Protein AF-A0A4Q6ALM4-F1 (afdb_monomer)

Radius of gyration: 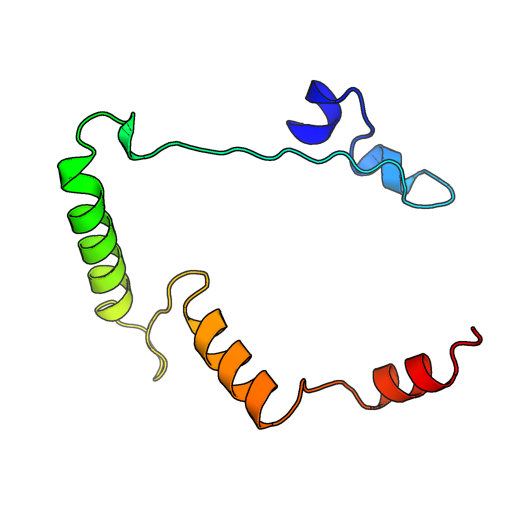21.51 Å; Cα contacts (8 Å, |Δi|>4): 46; chains: 1; bounding box: 45×35×56 Å

pLDDT: mean 92.17, std 4.96, range [71.19, 98.19]

Structure (mmCIF, N/CA/C/O backbone):
data_AF-A0A4Q6ALM4-F1
#
_entry.id   AF-A0A4Q6ALM4-F1
#
loop_
_atom_site.group_PDB
_atom_site.id
_atom_site.type_symbol
_atom_site.label_atom_id
_atom_site.label_alt_id
_atom_site.label_comp_id
_atom_site.label_asym_id
_atom_site.label_entity_id
_atom_site.label_seq_id
_atom_site.pdbx_PDB_ins_code
_atom_site.Cartn_x
_atom_site.Cartn_y
_atom_site.Cartn_z
_atom_site.occupancy
_atom_site.B_iso_or_equiv
_atom_site.auth_seq_id
_atom_site.auth_comp_id
_atom_site.auth_asym_id
_atom_site.auth_atom_id
_atom_site.pdbx_PDB_model_num
ATOM 1 N N . ILE A 1 1 ? -16.516 6.722 -0.315 1.00 87.50 1 ILE A N 1
ATOM 2 C CA . ILE A 1 1 ? -17.475 6.529 -1.430 1.00 87.50 1 ILE A CA 1
ATOM 3 C C . ILE A 1 1 ? -17.301 5.144 -2.027 1.00 87.50 1 ILE A C 1
ATOM 5 O O . ILE A 1 1 ? -18.152 4.323 -1.748 1.00 87.50 1 ILE A O 1
ATOM 9 N N . LEU A 1 2 ? -16.201 4.851 -2.737 1.00 92.50 2 LEU A N 1
ATOM 10 C CA . LEU A 1 2 ? -15.998 3.542 -3.378 1.00 92.50 2 LEU A CA 1
ATOM 11 C C . LEU A 1 2 ? -16.209 2.365 -2.413 1.00 92.50 2 LEU A C 1
ATOM 13 O O . LEU A 1 2 ? -17.001 1.484 -2.705 1.00 92.50 2 LEU A O 1
ATOM 17 N N . SER A 1 3 ? -15.568 2.394 -1.242 1.00 92.75 3 SER A N 1
ATOM 18 C CA . SER A 1 3 ? -15.740 1.349 -0.234 1.00 92.75 3 SER A CA 1
ATOM 19 C C . SER A 1 3 ? -17.143 1.331 0.363 1.00 92.75 3 SER A C 1
ATOM 21 O O . SER A 1 3 ? -17.858 0.372 0.141 1.00 92.75 3 SER A O 1
ATOM 23 N N . ALA A 1 4 ? -17.556 2.394 1.054 1.00 93.19 4 ALA A N 1
ATOM 24 C CA . ALA A 1 4 ? -18.840 2.443 1.761 1.00 93.19 4 ALA A CA 1
ATOM 25 C C . ALA A 1 4 ? -20.076 2.224 0.862 1.00 93.19 4 ALA A C 1
ATOM 27 O O . ALA A 1 4 ? -20.997 1.516 1.245 1.00 93.19 4 ALA A O 1
ATOM 28 N N . VAL A 1 5 ? -20.110 2.805 -0.342 1.00 93.69 5 VAL A N 1
ATOM 29 C CA . VAL A 1 5 ? -21.289 2.716 -1.221 1.00 93.69 5 VAL A CA 1
ATOM 30 C C . VAL A 1 5 ? -21.372 1.349 -1.893 1.00 93.69 5 VAL A C 1
ATOM 32 O O . VAL A 1 5 ? -22.442 0.751 -1.896 1.00 93.69 5 VAL A O 1
ATOM 35 N N . LEU A 1 6 ? -20.264 0.832 -2.440 1.00 92.31 6 LEU A N 1
ATOM 36 C CA . LEU A 1 6 ? -20.289 -0.451 -3.153 1.00 92.31 6 LEU A CA 1
ATOM 37 C C . LEU A 1 6 ? -20.425 -1.649 -2.211 1.00 92.31 6 LEU A C 1
ATOM 39 O O . LEU A 1 6 ? -20.997 -2.660 -2.606 1.00 92.31 6 LEU A O 1
ATOM 43 N N . SER A 1 7 ? -19.916 -1.549 -0.980 1.00 91.94 7 SER A N 1
ATOM 44 C CA . SER A 1 7 ? -20.094 -2.596 0.030 1.00 91.94 7 SER A CA 1
ATOM 45 C C . SER A 1 7 ? -21.415 -2.483 0.798 1.00 91.94 7 SER A C 1
ATOM 47 O O . SER A 1 7 ? -21.735 -3.385 1.568 1.00 91.94 7 SER A O 1
ATOM 49 N N . GLY A 1 8 ? -22.144 -1.366 0.664 1.00 90.88 8 GLY A N 1
ATOM 50 C CA . GLY A 1 8 ? -23.252 -1.015 1.561 1.00 90.88 8 GLY A CA 1
ATOM 51 C C . GLY A 1 8 ? -22.819 -0.764 3.014 1.00 90.88 8 GLY A C 1
ATOM 52 O O . GLY A 1 8 ? -23.652 -0.789 3.919 1.00 90.88 8 GLY A O 1
ATOM 53 N N . GLY A 1 9 ? -21.521 -0.574 3.261 1.00 91.94 9 GLY A N 1
ATOM 54 C CA . GLY A 1 9 ? -20.956 -0.364 4.587 1.00 91.94 9 GLY A CA 1
ATOM 55 C C . GLY A 1 9 ? -20.922 1.100 5.026 1.00 91.94 9 GLY A C 1
ATOM 56 O O . GLY A 1 9 ? -21.388 2.014 4.347 1.00 91.94 9 GLY A O 1
ATOM 57 N N . LEU A 1 10 ? -20.343 1.334 6.204 1.00 93.44 10 LEU A N 1
ATOM 58 C CA . LEU A 1 10 ? -20.318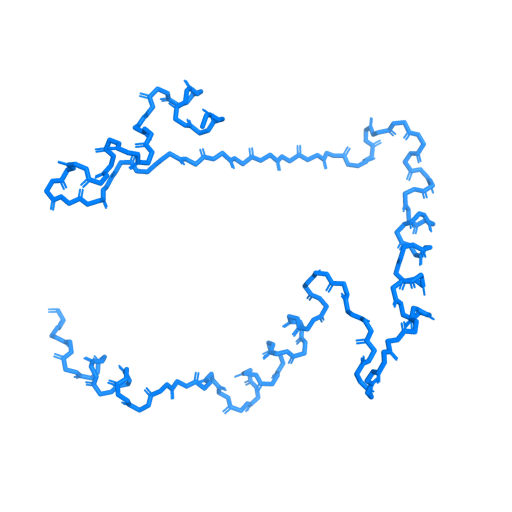 2.659 6.818 1.00 93.44 10 LEU A CA 1
ATOM 59 C C . LEU A 1 10 ? -19.274 3.581 6.175 1.00 93.44 10 LEU A C 1
ATOM 61 O O . LEU A 1 10 ? -18.137 3.190 5.902 1.00 93.44 10 LEU A O 1
ATOM 65 N N . ALA A 1 11 ? -19.644 4.848 5.993 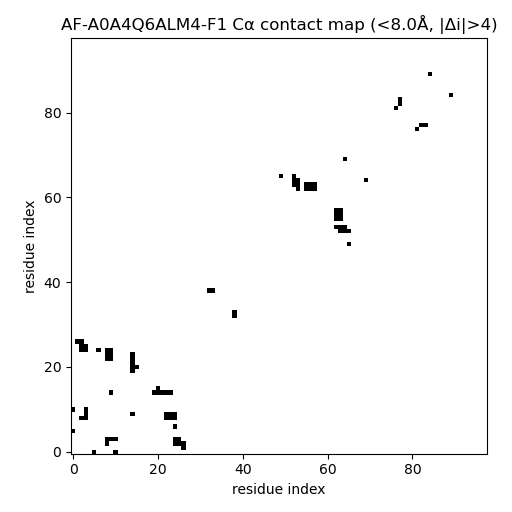1.00 93.50 11 ALA A N 1
ATOM 66 C CA . ALA A 1 11 ? -18.699 5.914 5.689 1.00 93.50 11 ALA A CA 1
ATOM 67 C C . ALA A 1 11 ? -17.916 6.330 6.947 1.00 93.50 11 ALA A C 1
ATOM 69 O O . ALA A 1 11 ? -18.394 6.175 8.070 1.00 93.50 11 ALA A O 1
ATOM 70 N N . THR A 1 12 ? -16.737 6.935 6.769 1.00 92.50 12 THR A N 1
ATOM 71 C CA . THR A 1 12 ? -15.837 7.329 7.873 1.00 92.50 12 THR A CA 1
ATOM 72 C C . THR A 1 12 ? -16.538 8.143 8.966 1.00 92.50 12 THR A C 1
ATOM 74 O O . THR A 1 12 ? -16.338 7.878 10.146 1.00 92.50 12 THR A O 1
ATOM 77 N N . TYR A 1 13 ? -17.425 9.074 8.596 1.00 93.12 13 TYR A N 1
ATOM 78 C CA . TYR A 1 13 ? -18.166 9.899 9.562 1.00 93.12 13 TYR A CA 1
ATOM 79 C C . TYR A 1 13 ? -19.233 9.129 10.365 1.00 93.12 13 TYR A C 1
ATOM 81 O O . TYR A 1 13 ? -19.737 9.642 11.362 1.00 93.12 13 TYR A O 1
ATOM 89 N N . GLN A 1 14 ? -19.649 7.947 9.901 1.00 93.62 14 GLN A N 1
ATOM 90 C CA . GLN A 1 14 ? -20.557 7.052 10.623 1.00 93.62 14 GLN A CA 1
ATOM 91 C C . GLN A 1 14 ? -19.765 6.120 11.540 1.00 93.62 14 GLN A C 1
ATOM 93 O O . GLN A 1 14 ? -20.201 5.873 12.660 1.00 93.62 14 GLN A O 1
ATOM 98 N N . ILE A 1 15 ? -18.594 5.652 11.089 1.00 94.00 15 ILE A N 1
ATOM 99 C CA . ILE A 1 15 ? -17.685 4.809 11.880 1.00 94.00 15 ILE A CA 1
ATOM 100 C C . ILE A 1 15 ? -17.256 5.540 13.157 1.00 94.00 15 ILE A C 1
ATOM 102 O O . ILE A 1 15 ? -17.354 4.970 14.239 1.00 94.00 15 ILE A O 1
ATOM 106 N N . SER A 1 16 ? -16.887 6.822 13.060 1.00 90.12 16 SER A N 1
ATOM 107 C CA . SER A 1 16 ? -16.464 7.628 14.218 1.00 90.12 16 SER A CA 1
ATOM 108 C C . SER A 1 16 ? -17.575 7.908 15.239 1.00 90.12 16 SER A C 1
ATOM 110 O O . SER A 1 16 ? -17.302 8.366 16.345 1.00 90.12 16 SER 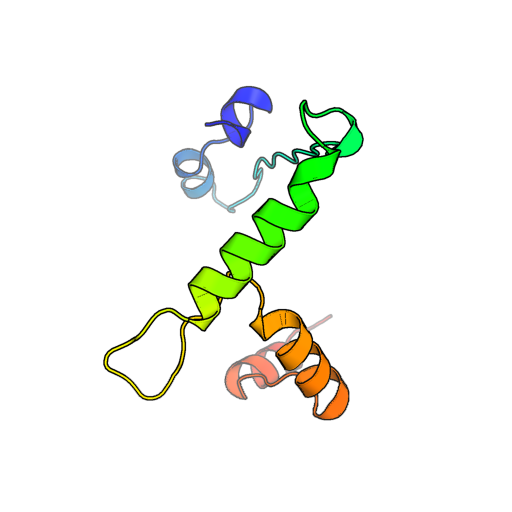A O 1
ATOM 112 N N . LYS A 1 17 ? -18.840 7.651 14.881 1.00 93.19 17 LYS A N 1
ATOM 113 C CA . LYS A 1 17 ? -19.993 7.764 15.789 1.00 93.19 17 LYS A CA 1
ATOM 114 C C . LYS A 1 17 ? -20.297 6.458 16.519 1.00 93.19 17 LYS A C 1
ATOM 116 O O . LYS A 1 17 ? -21.168 6.441 17.386 1.00 93.19 17 LYS A O 1
ATOM 121 N N . GLN A 1 18 ? -19.637 5.360 16.157 1.00 90.19 18 GLN A N 1
ATOM 122 C CA . GLN A 1 18 ? -19.786 4.093 16.859 1.00 90.19 18 GLN A CA 1
ATOM 123 C C . GLN A 1 18 ? -18.988 4.120 18.166 1.00 90.19 18 GLN A C 1
ATOM 125 O O . GLN A 1 18 ? -17.946 4.758 18.259 1.00 90.19 18 GLN A O 1
ATOM 130 N N . GLN A 1 19 ? -19.442 3.363 19.167 1.00 89.94 19 GLN A N 1
ATOM 131 C CA . GLN A 1 19 ? -18.704 3.199 20.427 1.00 89.94 19 GLN A CA 1
ATOM 132 C C . GLN A 1 19 ? -17.302 2.605 20.203 1.00 89.94 19 GLN A C 1
ATOM 134 O O . GLN A 1 19 ? -16.367 2.896 20.945 1.00 89.94 19 GLN A O 1
ATOM 139 N N . LYS A 1 20 ? -17.168 1.762 19.172 1.00 88.62 20 LYS A N 1
ATOM 140 C CA . LYS A 1 20 ? -15.908 1.191 18.708 1.00 88.62 20 LYS A CA 1
ATOM 141 C C . LYS A 1 20 ? -15.815 1.369 17.201 1.00 88.62 20 LYS A C 1
ATOM 143 O O . LYS A 1 20 ? -16.694 0.893 16.479 1.00 88.62 20 LYS A O 1
ATOM 148 N N . GLU A 1 21 ? -14.736 1.995 16.742 1.00 86.94 21 GLU A N 1
ATOM 149 C CA . GLU A 1 21 ? -14.447 2.156 15.316 1.00 86.94 21 GLU A CA 1
ATOM 150 C C . GLU A 1 21 ? -14.227 0.779 14.672 1.00 86.94 21 GLU A C 1
ATOM 152 O O . GLU A 1 21 ? -13.170 0.159 14.778 1.00 86.94 21 GLU A O 1
ATOM 157 N N . SER A 1 22 ? -15.284 0.250 14.065 1.00 87.81 22 SER A N 1
ATOM 158 C CA . SER A 1 22 ? -15.359 -1.086 13.473 1.00 87.81 22 SER A CA 1
ATOM 159 C C . SER A 1 22 ? -16.193 -1.020 12.186 1.00 87.81 22 SER A C 1
ATOM 161 O O . SER A 1 22 ? -16.595 0.062 11.770 1.00 87.81 22 SER A O 1
ATOM 163 N N . ASN A 1 23 ? -16.430 -2.148 11.506 1.00 87.25 23 ASN A N 1
ATOM 164 C CA . ASN A 1 23 ? -17.204 -2.191 10.247 1.00 87.25 23 ASN A CA 1
ATOM 165 C C . ASN A 1 23 ? -16.598 -1.355 9.102 1.00 87.25 23 ASN A C 1
ATOM 167 O O . ASN A 1 23 ? -17.308 -0.753 8.292 1.00 87.25 23 ASN A O 1
ATOM 171 N N . VAL A 1 24 ? -15.265 -1.325 9.027 1.00 91.94 24 VAL A N 1
ATOM 172 C CA . VAL A 1 24 ? -14.546 -0.676 7.927 1.00 91.94 24 VAL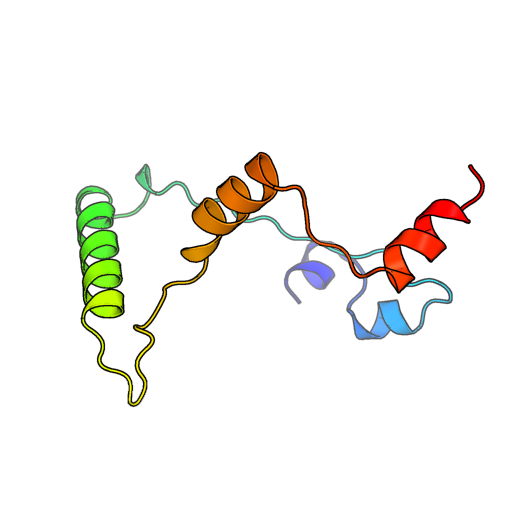 A CA 1
ATOM 173 C C . VAL A 1 24 ? -14.802 -1.406 6.610 1.00 91.94 24 VAL A C 1
ATOM 175 O O . VAL A 1 24 ? -14.763 -2.631 6.537 1.00 91.94 24 VAL A O 1
ATOM 178 N N . SER A 1 25 ? -15.040 -0.639 5.550 1.00 91.44 25 SER A N 1
ATOM 179 C CA . SER A 1 25 ? -15.194 -1.170 4.194 1.00 91.44 25 SER A CA 1
ATOM 180 C C . SER A 1 25 ? -13.902 -1.006 3.399 1.00 91.44 25 SER A C 1
ATOM 182 O O . SER A 1 25 ? -13.271 0.052 3.459 1.00 91.44 25 SER A O 1
ATOM 184 N N . GLN A 1 26 ? -13.531 -2.022 2.619 1.00 91.50 26 GLN A N 1
ATOM 185 C CA . GLN A 1 26 ? -12.303 -2.050 1.817 1.00 91.50 26 GLN A CA 1
ATOM 186 C C . GLN A 1 26 ? -12.613 -2.408 0.362 1.00 91.50 26 GLN A C 1
ATOM 188 O O . GLN A 1 26 ? -13.589 -3.101 0.084 1.00 91.50 26 GLN A O 1
ATOM 193 N N . VAL A 1 27 ? -11.787 -1.919 -0.564 1.00 94.56 27 VAL A N 1
ATOM 194 C CA . VAL A 1 27 ? -11.888 -2.218 -1.999 1.00 94.56 27 VAL A CA 1
ATOM 195 C C . VAL A 1 27 ? -10.502 -2.559 -2.516 1.00 94.56 27 VAL A C 1
ATOM 197 O O . VAL A 1 27 ? -9.551 -1.821 -2.268 1.00 94.56 27 VAL A O 1
ATOM 200 N N . PHE A 1 28 ? -10.415 -3.658 -3.259 1.00 95.25 28 PHE A N 1
ATOM 201 C CA . PHE A 1 28 ? -9.204 -4.103 -3.935 1.00 95.25 28 PHE A CA 1
ATOM 202 C C . PHE A 1 28 ? -9.441 -4.059 -5.441 1.00 95.25 28 PHE A C 1
ATOM 204 O O . PHE A 1 28 ? -10.467 -4.534 -5.924 1.00 95.25 28 PHE A O 1
ATOM 211 N N . VAL A 1 29 ? -8.494 -3.483 -6.180 1.00 95.25 29 VAL A N 1
ATOM 212 C CA . VAL A 1 29 ? -8.548 -3.382 -7.642 1.00 95.25 29 VAL A CA 1
ATOM 213 C C . VAL A 1 29 ? -7.289 -4.021 -8.205 1.00 95.25 29 VAL A C 1
ATOM 215 O O . VAL A 1 29 ? -6.184 -3.691 -7.781 1.00 95.25 29 VAL A O 1
ATOM 218 N N . CYS A 1 30 ? -7.462 -4.928 -9.162 1.00 96.75 30 CYS A N 1
ATOM 219 C CA . CYS A 1 30 ? -6.368 -5.549 -9.895 1.00 96.75 30 CYS A CA 1
ATOM 220 C C . CYS A 1 30 ? -6.511 -5.208 -11.378 1.00 96.75 30 CYS A C 1
ATOM 222 O O . CYS A 1 30 ? -7.604 -5.309 -11.936 1.00 96.75 30 CYS A O 1
ATOM 224 N N . ILE A 1 31 ? -5.411 -4.785 -11.998 1.00 94.75 31 ILE A N 1
ATOM 225 C CA . ILE A 1 31 ? -5.352 -4.447 -13.418 1.00 94.75 31 ILE A CA 1
ATOM 226 C C . ILE A 1 31 ? -4.342 -5.386 -14.064 1.00 94.75 31 ILE A C 1
ATOM 228 O O . ILE A 1 31 ? -3.157 -5.357 -13.737 1.00 94.75 31 ILE A O 1
ATOM 232 N N . ASP A 1 32 ? -4.821 -6.210 -14.991 1.00 94.62 32 ASP A N 1
ATOM 233 C CA . ASP A 1 32 ? -3.966 -7.063 -15.807 1.00 94.62 32 ASP A CA 1
ATOM 234 C C . ASP A 1 32 ? -3.348 -6.233 -16.938 1.00 94.62 32 ASP A C 1
ATOM 236 O O . ASP A 1 32 ? -4.007 -5.902 -17.928 1.00 94.62 32 ASP A O 1
ATOM 240 N N . LEU A 1 33 ? -2.071 -5.882 -16.776 1.00 92.06 33 LEU A N 1
ATOM 241 C CA . LEU A 1 33 ? -1.345 -5.032 -17.719 1.00 92.06 33 LEU A CA 1
ATOM 242 C C . LEU A 1 33 ? -1.233 -5.657 -19.116 1.00 92.06 33 LEU A C 1
ATOM 244 O O . LEU A 1 33 ? -1.150 -4.917 -20.095 1.00 92.06 33 LEU A O 1
ATOM 248 N N . ALA A 1 34 ? -1.277 -6.989 -19.237 1.00 91.88 34 ALA A N 1
ATOM 249 C CA . ALA A 1 34 ? -1.213 -7.668 -20.531 1.00 91.88 34 ALA A CA 1
ATOM 250 C C . ALA A 1 34 ? -2.491 -7.478 -21.366 1.00 91.88 34 ALA A C 1
ATOM 252 O O . ALA A 1 34 ? -2.462 -7.637 -22.585 1.00 91.88 34 ALA A O 1
ATOM 253 N N . LYS A 1 35 ? -3.605 -7.101 -20.726 1.00 94.56 35 LYS A N 1
ATOM 254 C CA . LYS A 1 35 ? -4.888 -6.827 -21.390 1.00 94.56 35 LYS A CA 1
ATOM 255 C C . LYS A 1 35 ? -5.062 -5.366 -21.799 1.00 94.56 35 LYS A C 1
ATOM 257 O O . LYS A 1 35 ? -6.078 -5.028 -22.405 1.00 94.56 35 LYS A O 1
ATOM 262 N N . LEU A 1 36 ? -4.105 -4.496 -21.477 1.00 92.31 36 LEU A N 1
ATOM 263 C CA . LEU A 1 36 ? -4.168 -3.092 -21.863 1.00 92.31 36 LEU A CA 1
ATOM 264 C C . LEU A 1 36 ? -3.722 -2.892 -23.323 1.00 92.31 36 LEU A C 1
ATOM 266 O O . LEU A 1 36 ? -2.798 -3.567 -23.796 1.00 92.31 36 LEU A O 1
ATOM 270 N N . PRO A 1 37 ? -4.324 -1.929 -24.045 1.00 90.88 37 PRO A N 1
ATOM 271 C CA . PRO A 1 37 ? -3.782 -1.462 -25.315 1.00 90.88 37 PRO A CA 1
ATOM 272 C C . PRO A 1 37 ? -2.325 -1.014 -25.144 1.00 90.88 37 PRO A C 1
ATOM 274 O O . PRO A 1 37 ? -1.969 -0.426 -24.125 1.00 90.88 37 PRO A O 1
ATOM 277 N N . HIS A 1 38 ? -1.480 -1.281 -26.140 1.00 86.00 38 HIS A N 1
ATOM 278 C CA . HIS A 1 38 ? -0.057 -0.906 -26.120 1.00 86.00 38 HIS A CA 1
ATOM 279 C C . HIS A 1 38 ? 0.750 -1.469 -24.930 1.00 86.00 38 HIS A C 1
ATOM 281 O O . HIS A 1 38 ? 1.735 -0.860 -24.507 1.00 86.00 38 HIS A O 1
ATOM 287 N N . HIS A 1 39 ? 0.389 -2.649 -24.406 1.00 87.19 39 HIS A N 1
ATOM 288 C CA . HIS A 1 39 ? 1.100 -3.290 -23.289 1.00 87.19 39 HIS A CA 1
ATOM 289 C C . HIS A 1 39 ? 2.620 -3.421 -23.512 1.00 87.19 39 HIS A C 1
ATOM 291 O O . HIS A 1 39 ? 3.398 -3.307 -22.565 1.00 87.19 39 HIS A O 1
ATOM 297 N N . SER A 1 40 ? 3.061 -3.581 -24.766 1.00 88.94 40 SER A N 1
ATOM 298 C CA . SER A 1 40 ? 4.477 -3.638 -25.155 1.00 88.94 40 SER A CA 1
ATOM 299 C C . SER A 1 40 ? 5.272 -2.381 -24.779 1.00 88.94 40 SER A C 1
ATOM 301 O O . SER A 1 40 ? 6.479 -2.457 -24.564 1.00 88.94 40 SER A O 1
ATOM 303 N N . SER A 1 41 ? 4.614 -1.223 -24.677 1.00 92.69 41 SER A N 1
ATOM 304 C CA . SER A 1 41 ? 5.246 0.064 -24.360 1.00 92.69 41 SER A CA 1
ATOM 305 C C . SER A 1 41 ? 5.269 0.378 -22.862 1.00 92.69 41 SER A C 1
ATOM 307 O O . SER A 1 41 ? 6.002 1.275 -22.444 1.00 92.69 41 SER A O 1
ATOM 309 N N . ILE A 1 42 ? 4.524 -0.362 -22.030 1.00 93.44 42 ILE A N 1
ATOM 310 C CA . ILE A 1 42 ? 4.383 -0.088 -20.589 1.00 93.44 42 ILE A CA 1
ATOM 311 C C . ILE A 1 42 ? 5.746 -0.057 -19.891 1.00 93.44 42 ILE A C 1
ATOM 313 O O . ILE A 1 42 ? 6.037 0.870 -19.137 1.00 93.44 42 ILE A O 1
ATOM 317 N N . THR A 1 43 ? 6.624 -1.024 -20.171 1.00 93.00 43 THR A N 1
ATOM 318 C CA . THR A 1 43 ? 7.960 -1.071 -19.559 1.00 93.00 43 THR A CA 1
ATOM 319 C C . THR A 1 43 ? 8.804 0.154 -19.908 1.00 93.00 43 THR A C 1
ATOM 321 O O . THR A 1 43 ? 9.515 0.672 -19.048 1.00 93.00 43 THR A O 1
ATOM 324 N N . GLN A 1 44 ? 8.734 0.634 -21.152 1.00 95.56 44 GLN A N 1
ATOM 325 C CA . GLN A 1 44 ? 9.466 1.828 -21.572 1.00 95.56 44 GLN A CA 1
ATOM 326 C C . GLN A 1 44 ? 8.926 3.079 -20.875 1.00 95.56 44 GLN A C 1
ATOM 328 O O . GLN A 1 44 ? 9.718 3.891 -20.404 1.00 95.56 44 GLN A O 1
ATOM 333 N N . ILE A 1 45 ? 7.601 3.200 -20.757 1.00 95.19 45 ILE A N 1
ATOM 334 C CA . ILE A 1 45 ? 6.952 4.305 -20.043 1.00 95.19 45 ILE A CA 1
ATOM 335 C C . ILE A 1 45 ? 7.406 4.327 -18.582 1.00 95.19 45 ILE A C 1
ATOM 337 O O . ILE A 1 45 ? 7.857 5.364 -18.104 1.00 95.19 45 ILE A O 1
ATOM 341 N N . ILE A 1 46 ? 7.374 3.179 -17.896 1.00 94.44 46 ILE A N 1
ATOM 342 C CA . ILE A 1 46 ? 7.838 3.066 -16.505 1.00 94.44 46 ILE A CA 1
ATOM 343 C C . ILE A 1 46 ? 9.297 3.519 -16.387 1.00 94.44 46 ILE A C 1
ATOM 345 O O . ILE A 1 46 ? 9.611 4.342 -15.533 1.00 94.44 46 ILE A O 1
ATOM 349 N N . ARG A 1 47 ? 10.193 3.038 -17.259 1.00 95.62 47 ARG A N 1
ATOM 350 C CA . ARG A 1 47 ? 11.608 3.453 -17.246 1.00 95.62 47 ARG A CA 1
ATOM 351 C C . ARG A 1 47 ? 11.780 4.954 -17.470 1.00 95.62 47 ARG A C 1
ATOM 353 O O . ARG A 1 47 ? 12.613 5.555 -16.802 1.00 95.62 47 ARG A O 1
ATOM 360 N N . GLY A 1 48 ? 11.001 5.540 -18.379 1.00 96.94 48 GLY A N 1
ATOM 361 C CA . GLY A 1 48 ? 11.007 6.980 -18.636 1.00 96.94 48 GLY A CA 1
ATOM 362 C C . GLY A 1 48 ? 10.610 7.783 -17.400 1.00 96.94 48 GLY A C 1
ATOM 363 O O . GLY A 1 48 ? 11.331 8.697 -17.019 1.00 96.94 48 GLY A O 1
ATOM 364 N N . VAL A 1 49 ? 9.533 7.377 -16.721 1.00 95.25 49 VAL A N 1
ATOM 365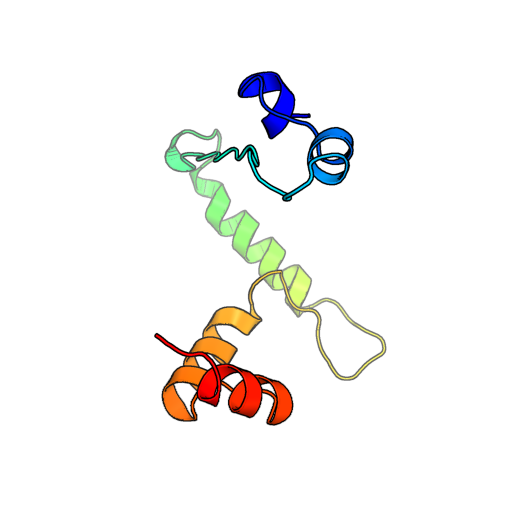 C CA . VAL A 1 49 ? 9.094 7.999 -15.462 1.00 95.25 49 VAL A CA 1
ATOM 366 C C . VAL A 1 49 ? 10.179 7.888 -14.391 1.00 95.25 49 VAL A C 1
ATOM 368 O O . VAL A 1 49 ? 10.526 8.885 -13.771 1.00 95.25 49 VAL A O 1
ATOM 371 N N . LEU A 1 50 ? 10.768 6.706 -14.188 1.00 94.75 50 LEU A N 1
ATOM 372 C CA . LEU A 1 50 ? 11.835 6.527 -13.194 1.00 94.75 50 LEU A CA 1
ATOM 373 C C . LEU A 1 50 ? 13.058 7.410 -13.491 1.00 94.75 50 LEU A C 1
ATOM 375 O O . LEU A 1 50 ? 13.617 8.020 -12.582 1.00 94.75 50 LEU A O 1
ATOM 379 N N . ALA A 1 51 ? 13.460 7.502 -14.760 1.00 94.94 51 ALA A N 1
ATOM 380 C CA . ALA A 1 51 ? 14.563 8.361 -15.174 1.00 94.94 51 ALA A CA 1
ATOM 381 C C . ALA A 1 51 ? 14.265 9.847 -14.915 1.00 94.94 51 ALA A C 1
ATOM 383 O O . ALA A 1 51 ? 15.140 10.555 -14.425 1.00 94.94 51 ALA A O 1
ATOM 384 N N . ASP A 1 52 ? 13.039 10.293 -15.192 1.00 94.56 52 ASP A N 1
ATOM 385 C CA . ASP A 1 52 ? 12.584 11.664 -14.943 1.00 94.56 52 ASP A CA 1
ATOM 386 C C . ASP A 1 52 ? 12.629 12.025 -13.447 1.00 94.56 52 ASP A C 1
ATOM 388 O O . ASP A 1 52 ? 13.192 13.055 -13.066 1.00 94.56 52 ASP A O 1
ATOM 392 N N . TYR A 1 53 ? 12.171 11.116 -12.576 1.00 93.00 53 TYR A N 1
ATOM 393 C CA . TYR A 1 53 ? 12.315 11.258 -11.122 1.00 93.00 53 TYR A CA 1
ATOM 394 C C . TYR A 1 53 ? 13.785 11.428 -10.714 1.00 93.00 53 TYR A C 1
ATOM 396 O O . TYR A 1 53 ? 14.124 12.362 -9.994 1.00 93.00 53 TYR A O 1
ATOM 404 N N . HIS A 1 54 ? 14.683 10.562 -11.186 1.00 91.81 54 HIS A N 1
ATOM 405 C CA . HIS A 1 54 ? 16.089 10.604 -10.770 1.00 91.81 54 HIS A CA 1
ATOM 406 C C . HIS A 1 54 ? 16.889 11.775 -11.355 1.00 91.81 54 HIS A C 1
ATOM 408 O O . HIS A 1 54 ? 17.889 12.177 -10.762 1.00 91.81 54 HIS A O 1
ATOM 414 N N . GLN A 1 55 ? 16.475 12.323 -12.499 1.00 92.56 55 GLN A N 1
ATOM 415 C CA . GLN A 1 55 ? 17.118 13.486 -13.124 1.00 92.56 55 GLN A CA 1
ATOM 416 C C . GLN A 1 55 ? 16.573 14.822 -12.604 1.00 92.56 55 GLN A C 1
ATOM 418 O O . GLN A 1 55 ? 17.184 15.870 -12.836 1.00 92.56 55 GLN A O 1
ATOM 423 N N . SER A 1 56 ? 15.441 14.796 -11.898 1.00 91.12 56 SER A N 1
ATOM 424 C CA . SER A 1 56 ? 14.825 15.984 -11.319 1.00 91.12 56 SER A CA 1
ATOM 425 C C . SER A 1 56 ? 15.755 16.653 -10.306 1.00 91.12 56 SER A C 1
ATOM 427 O O . SER A 1 56 ? 16.250 16.026 -9.367 1.00 91.12 56 SER A O 1
ATOM 429 N N . LYS A 1 57 ? 15.977 17.959 -10.486 1.00 87.06 57 LYS A N 1
ATOM 430 C CA . LYS A 1 57 ? 16.795 18.775 -9.583 1.00 87.06 57 LYS A CA 1
ATOM 431 C C . LYS A 1 57 ? 15.947 19.294 -8.426 1.00 87.06 57 LYS A C 1
ATOM 433 O O . LYS A 1 57 ? 14.858 19.818 -8.642 1.00 87.06 57 LYS A O 1
ATOM 438 N N . THR A 1 58 ? 16.473 19.186 -7.214 1.00 86.31 58 THR A N 1
ATOM 439 C CA . THR A 1 58 ? 15.903 19.771 -5.996 1.00 86.31 58 THR A CA 1
ATOM 440 C C . THR A 1 58 ? 16.852 20.837 -5.455 1.00 86.31 58 THR A C 1
ATOM 442 O O . THR A 1 58 ? 18.042 20.832 -5.760 1.00 86.31 58 THR A O 1
ATOM 445 N N . GLU A 1 59 ? 16.341 21.761 -4.642 1.00 82.06 59 GLU A N 1
ATOM 446 C CA . GLU A 1 59 ? 17.166 22.787 -3.980 1.00 82.06 59 GLU A CA 1
ATOM 447 C C . GLU A 1 59 ? 18.046 22.220 -2.844 1.00 82.06 59 GLU A C 1
ATOM 449 O O . GLU A 1 59 ? 18.821 22.953 -2.239 1.00 82.06 59 GLU A O 1
ATOM 454 N N . GLY A 1 60 ? 17.944 20.919 -2.541 1.00 78.19 60 GLY A N 1
ATOM 455 C CA . GLY A 1 60 ? 18.688 20.257 -1.469 1.00 78.19 60 GLY A CA 1
ATOM 456 C C . GLY A 1 60 ? 19.579 19.116 -1.959 1.00 78.19 60 GLY A C 1
ATOM 457 O O . GLY A 1 60 ? 19.493 18.669 -3.096 1.00 78.19 60 GLY A O 1
ATOM 458 N N . GLU A 1 61 ? 20.407 18.582 -1.060 1.00 73.19 61 GLU A N 1
ATOM 459 C CA . GLU A 1 61 ? 21.362 17.502 -1.375 1.00 73.19 61 GLU A CA 1
ATOM 460 C C . GLU A 1 61 ? 20.695 16.146 -1.665 1.00 73.19 61 GLU A C 1
ATOM 462 O O . GLU A 1 61 ? 21.316 15.233 -2.210 1.00 73.19 61 GLU A O 1
ATOM 467 N N . LYS A 1 62 ? 19.424 15.982 -1.281 1.00 78.19 62 LYS A N 1
ATOM 468 C CA . LYS A 1 62 ? 18.677 14.738 -1.484 1.00 78.19 62 LYS A CA 1
ATOM 469 C C . LYS A 1 62 ? 17.915 14.795 -2.808 1.00 78.19 62 LYS A C 1
ATOM 471 O O . LYS A 1 62 ? 17.036 15.640 -2.983 1.00 78.19 62 LYS A O 1
ATOM 476 N N . GLY A 1 63 ? 18.226 13.855 -3.701 1.00 83.06 63 GLY A N 1
ATOM 477 C CA . GLY A 1 63 ? 17.500 13.660 -4.958 1.00 83.06 63 GLY A CA 1
ATOM 478 C C . GLY A 1 63 ? 16.038 13.249 -4.750 1.00 83.06 63 GLY A C 1
ATOM 479 O O . GLY A 1 63 ? 15.650 12.782 -3.672 1.00 83.06 63 GLY A O 1
ATOM 480 N N . VAL A 1 64 ? 15.221 13.421 -5.793 1.00 90.75 64 VAL A N 1
ATOM 481 C CA . VAL A 1 64 ? 13.806 13.022 -5.779 1.00 90.75 64 VAL A CA 1
ATOM 482 C C . VAL A 1 64 ? 13.697 11.497 -5.786 1.00 90.75 64 VAL A C 1
ATOM 484 O O . VAL A 1 64 ? 14.454 10.806 -6.467 1.00 90.75 64 VAL A O 1
ATOM 487 N N . ARG A 1 65 ? 12.734 10.977 -5.019 1.00 90.50 65 ARG A N 1
ATOM 488 C CA . ARG A 1 65 ? 12.404 9.552 -4.967 1.00 90.50 65 ARG A CA 1
ATOM 489 C C . ARG A 1 65 ? 10.991 9.300 -5.460 1.00 90.50 65 ARG A C 1
ATOM 491 O O . ARG A 1 65 ? 10.099 10.109 -5.194 1.00 90.50 65 ARG A O 1
ATOM 498 N N . TYR A 1 66 ? 10.767 8.160 -6.101 1.00 92.62 66 TYR A N 1
ATOM 499 C CA . TYR A 1 66 ? 9.416 7.721 -6.448 1.00 92.62 66 TYR A CA 1
ATOM 500 C C . TYR A 1 66 ? 8.744 6.988 -5.267 1.00 92.62 66 TYR A C 1
ATOM 502 O O . TYR A 1 66 ? 9.422 6.478 -4.362 1.00 92.62 66 TYR A O 1
ATOM 510 N N . PRO A 1 67 ? 7.399 6.916 -5.231 1.00 92.25 67 PRO A N 1
ATOM 511 C CA . PRO A 1 67 ? 6.682 6.214 -4.170 1.00 92.25 67 PRO A CA 1
ATOM 512 C C . PRO A 1 67 ? 7.136 4.755 -4.034 1.00 92.25 67 PRO A C 1
ATOM 514 O O . PRO A 1 67 ? 7.073 3.976 -4.979 1.00 92.25 67 PRO A O 1
ATOM 517 N N . GLY A 1 68 ? 7.579 4.374 -2.835 1.00 92.31 68 GLY A N 1
ATOM 518 C CA . GLY A 1 68 ? 8.004 3.003 -2.535 1.00 92.31 68 GLY A CA 1
ATOM 519 C C . GLY A 1 68 ? 9.487 2.698 -2.783 1.00 92.31 68 GLY A C 1
ATOM 520 O O . GLY A 1 68 ? 9.957 1.662 -2.324 1.00 92.31 68 GLY A O 1
ATOM 521 N N . GLU A 1 69 ? 10.259 3.598 -3.397 1.00 93.56 69 GLU A N 1
ATOM 522 C CA . GLU A 1 69 ? 11.678 3.370 -3.721 1.00 93.56 69 GLU A CA 1
ATOM 523 C C . GLU A 1 69 ? 12.526 2.955 -2.504 1.00 93.56 69 GLU A C 1
ATOM 525 O O . GLU A 1 69 ? 13.311 2.011 -2.552 1.00 93.56 69 GLU A O 1
ATOM 530 N N . GLY A 1 70 ? 12.312 3.609 -1.359 1.00 93.19 70 GLY A N 1
ATOM 531 C CA . GLY A 1 70 ? 13.041 3.306 -0.123 1.00 93.19 70 GLY A CA 1
ATOM 532 C C . GLY A 1 70 ? 12.574 2.045 0.615 1.00 93.19 70 GLY A C 1
ATOM 533 O O . GLY A 1 70 ? 13.109 1.743 1.681 1.00 93.19 70 GLY A O 1
ATOM 534 N N . VAL A 1 71 ? 11.552 1.332 0.127 1.00 95.06 71 VAL A N 1
ATOM 535 C CA . VAL A 1 71 ? 10.966 0.182 0.838 1.00 95.06 71 VAL A CA 1
ATOM 536 C C . VAL A 1 71 ? 11.932 -0.996 0.872 1.00 95.06 71 VAL A C 1
ATOM 538 O O . VAL A 1 71 ? 12.125 -1.576 1.938 1.00 95.06 71 VAL A O 1
ATOM 541 N N . LEU A 1 72 ? 12.570 -1.331 -0.254 1.00 92.19 72 LEU A N 1
ATOM 542 C CA . LEU A 1 72 ? 13.510 -2.457 -0.317 1.00 92.19 72 LEU A CA 1
ATOM 543 C C . LEU A 1 72 ? 14.751 -2.205 0.540 1.00 92.19 72 LEU A C 1
ATOM 545 O O . LEU A 1 72 ? 15.162 -3.093 1.284 1.00 92.19 72 LEU A O 1
ATOM 549 N N . GLN A 1 73 ? 15.290 -0.984 0.492 1.00 93.69 73 GLN A N 1
ATOM 550 C CA . GLN A 1 73 ? 16.416 -0.580 1.330 1.00 93.69 73 GLN A CA 1
ATOM 551 C C . GLN A 1 73 ? 16.071 -0.702 2.819 1.00 93.69 73 GLN A C 1
ATOM 553 O O . GLN A 1 73 ? 16.761 -1.406 3.549 1.00 93.69 73 GLN A O 1
ATOM 558 N N . ARG A 1 74 ? 14.960 -0.096 3.260 1.00 95.38 74 ARG A N 1
ATOM 559 C CA . ARG A 1 74 ? 14.544 -0.153 4.668 1.00 95.38 74 ARG A CA 1
ATOM 560 C C . ARG A 1 74 ? 14.241 -1.576 5.122 1.00 95.38 74 ARG A C 1
ATOM 562 O O . ARG A 1 74 ? 14.530 -1.934 6.255 1.00 95.38 74 ARG A O 1
ATOM 569 N N . ARG A 1 75 ? 13.658 -2.404 4.248 1.00 96.12 75 ARG A N 1
ATOM 570 C CA . ARG A 1 75 ? 13.419 -3.819 4.547 1.00 96.12 75 ARG A CA 1
ATOM 571 C C . ARG A 1 75 ? 14.734 -4.559 4.766 1.00 96.12 75 ARG A C 1
ATOM 573 O O . ARG A 1 75 ? 14.826 -5.286 5.744 1.00 96.12 75 ARG A O 1
ATOM 580 N N . LYS A 1 76 ? 15.730 -4.354 3.899 1.00 96.69 76 LYS A N 1
ATOM 581 C CA . LYS A 1 76 ? 17.069 -4.932 4.055 1.00 96.69 76 LYS A CA 1
ATOM 582 C C . LYS A 1 76 ? 17.700 -4.504 5.383 1.00 96.69 76 LYS A C 1
ATOM 584 O O . LYS A 1 76 ? 18.053 -5.361 6.181 1.00 96.69 76 LYS A O 1
ATOM 589 N N . GLU A 1 77 ? 17.745 -3.200 5.645 1.00 97.38 77 GLU A N 1
ATOM 590 C CA . GLU A 1 77 ? 18.303 -2.635 6.881 1.00 97.38 77 GLU A CA 1
ATOM 591 C C . GLU A 1 77 ? 17.610 -3.196 8.129 1.00 97.38 77 GLU A C 1
ATOM 593 O O . GLU A 1 77 ? 18.283 -3.604 9.070 1.00 97.38 77 GLU A O 1
ATOM 598 N N . ASN A 1 78 ? 16.276 -3.276 8.124 1.00 97.69 78 ASN A N 1
ATOM 599 C CA . ASN A 1 78 ? 15.503 -3.818 9.240 1.00 97.69 78 ASN A CA 1
ATOM 600 C C . ASN A 1 78 ? 15.674 -5.337 9.405 1.00 97.69 78 ASN A C 1
ATOM 602 O O . ASN A 1 78 ? 15.570 -5.846 10.517 1.00 97.69 78 ASN A O 1
ATOM 606 N N . SER A 1 79 ? 15.885 -6.077 8.314 1.00 97.31 79 SER A N 1
ATOM 607 C CA . SER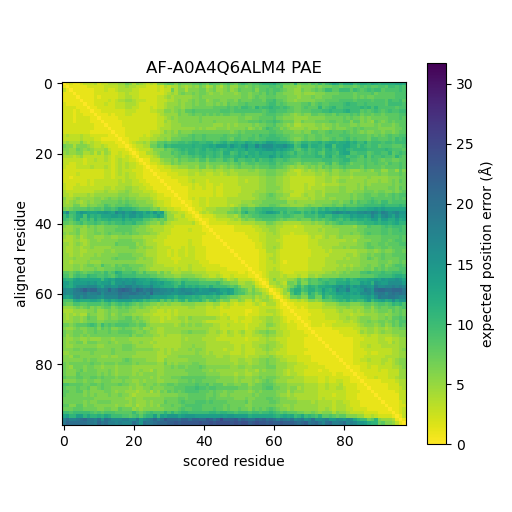 A 1 79 ? 16.167 -7.515 8.372 1.00 97.31 79 SER A CA 1
ATOM 608 C C . SER A 1 79 ? 17.564 -7.806 8.922 1.00 97.31 79 SER A C 1
ATOM 610 O O . SER A 1 79 ? 17.733 -8.811 9.602 1.00 97.31 79 SER A O 1
ATOM 612 N N . GLU A 1 80 ? 18.538 -6.937 8.649 1.00 98.19 80 GLU A N 1
ATOM 613 C CA . GLU A 1 80 ? 19.924 -7.075 9.113 1.00 98.19 80 GLU A CA 1
ATOM 614 C C . GLU A 1 80 ? 20.111 -6.564 10.551 1.00 98.19 80 GLU A C 1
ATOM 616 O O . GLU A 1 80 ? 20.755 -7.227 11.360 1.00 98.19 80 GLU A O 1
ATOM 621 N N . ASN A 1 81 ? 19.522 -5.412 10.888 1.00 97.81 81 ASN A N 1
ATOM 622 C CA . ASN A 1 81 ? 19.782 -4.696 12.145 1.00 97.81 81 ASN A CA 1
ATOM 623 C C . ASN A 1 81 ? 18.615 -4.750 13.147 1.00 97.81 81 ASN A C 1
ATOM 625 O O . ASN A 1 81 ? 18.715 -4.205 14.246 1.00 97.81 81 ASN A O 1
ATOM 629 N N . GLY A 1 82 ? 17.504 -5.392 12.778 1.00 96.25 82 GLY A N 1
ATOM 630 C CA . GLY A 1 82 ? 16.254 -5.365 13.535 1.00 96.25 82 GLY A CA 1
ATOM 631 C C . GLY A 1 82 ? 15.371 -4.158 13.197 1.00 96.25 82 GLY A C 1
ATOM 632 O O . GLY A 1 82 ? 15.821 -3.150 12.653 1.00 96.25 82 GLY A O 1
ATOM 633 N N . ILE A 1 83 ? 14.074 -4.265 13.505 1.00 96.25 83 ILE A N 1
ATOM 634 C CA . ILE A 1 83 ? 13.109 -3.181 13.276 1.00 96.25 83 ILE A CA 1
ATOM 635 C C . ILE A 1 83 ? 13.261 -2.149 14.403 1.00 96.25 83 ILE A C 1
ATOM 637 O O . ILE A 1 83 ? 13.032 -2.500 15.564 1.00 96.25 83 ILE A O 1
ATOM 641 N N . PRO A 1 84 ? 13.594 -0.882 14.101 1.00 95.69 84 PRO A N 1
ATOM 642 C CA . PRO A 1 84 ? 13.680 0.148 15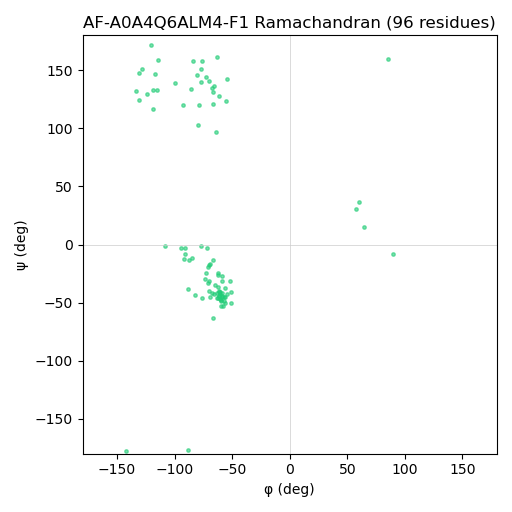.123 1.00 95.69 84 PRO A CA 1
ATOM 643 C C . PRO A 1 84 ? 12.293 0.431 15.705 1.00 95.69 84 PRO A C 1
ATOM 645 O O . PRO A 1 84 ? 11.324 0.651 14.975 1.00 95.69 84 PRO A O 1
ATOM 648 N N . VAL A 1 85 ? 12.210 0.457 17.031 1.00 95.69 85 VAL A N 1
ATOM 649 C CA . VAL A 1 85 ? 10.993 0.775 17.784 1.00 95.69 85 VAL A CA 1
ATOM 650 C C . VAL A 1 85 ? 11.310 1.812 18.853 1.00 95.69 85 VAL A C 1
ATOM 652 O O . VAL A 1 85 ? 12.412 1.845 19.398 1.00 95.69 85 VAL A O 1
ATOM 655 N N . LEU A 1 86 ? 10.344 2.676 19.162 1.00 97.44 86 LEU A N 1
ATOM 656 C CA . LEU A 1 86 ? 10.479 3.606 20.281 1.00 97.44 86 LEU A CA 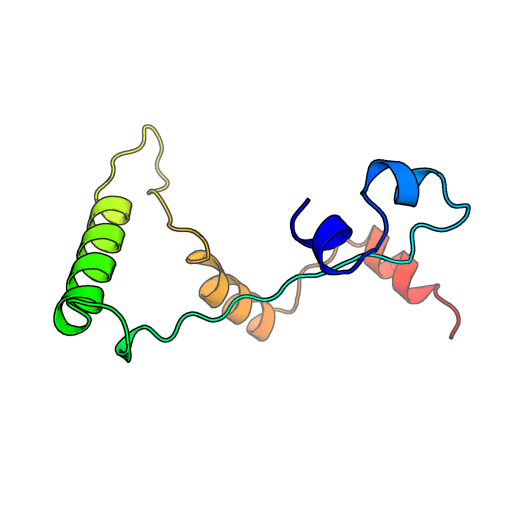1
ATOM 657 C C . LEU A 1 86 ? 10.478 2.821 21.594 1.00 97.44 86 LEU A C 1
ATOM 659 O O . LEU A 1 86 ? 9.607 1.975 21.801 1.00 97.44 86 LEU A O 1
ATOM 663 N N . SER A 1 87 ? 11.394 3.146 22.508 1.00 96.25 87 SER A N 1
ATOM 664 C CA . SER A 1 87 ? 11.498 2.456 23.801 1.00 96.25 87 SER A CA 1
ATOM 665 C C . SER A 1 87 ? 10.188 2.498 24.591 1.00 96.25 87 SER A C 1
ATOM 667 O O . SER A 1 87 ? 9.803 1.509 25.201 1.00 96.25 87 SER A O 1
ATOM 669 N N . SER A 1 88 ? 9.456 3.614 24.523 1.00 96.69 88 SER A N 1
ATOM 670 C CA . SER A 1 88 ? 8.142 3.755 25.162 1.00 96.69 88 SER A CA 1
ATOM 671 C C . SER A 1 88 ? 7.108 2.762 24.625 1.00 96.69 88 SER A C 1
ATOM 673 O O . SER A 1 88 ? 6.352 2.187 25.402 1.00 96.69 88 SER A O 1
ATOM 675 N N . VAL A 1 89 ? 7.093 2.524 23.311 1.00 95.94 89 VAL A N 1
ATOM 676 C CA . VAL A 1 89 ? 6.206 1.541 22.672 1.00 95.94 89 VAL A CA 1
ATOM 677 C C . VAL A 1 89 ? 6.635 0.123 23.045 1.00 95.94 89 VAL A C 1
ATOM 679 O O . VAL A 1 89 ? 5.787 -0.716 23.339 1.00 95.94 89 VAL A O 1
ATOM 682 N N . TRP A 1 90 ? 7.942 -0.145 23.089 1.00 95.69 90 TRP A N 1
ATOM 683 C CA . TRP A 1 90 ? 8.458 -1.456 23.481 1.00 95.69 90 TRP A CA 1
ATOM 684 C C . TRP A 1 90 ? 8.064 -1.832 24.913 1.00 95.69 90 TRP A C 1
ATOM 686 O O . TRP A 1 90 ? 7.577 -2.935 25.152 1.00 95.69 90 TRP A O 1
ATOM 696 N N . GLU A 1 91 ? 8.184 -0.899 25.858 1.00 96.25 91 GLU A N 1
ATOM 697 C CA . GLU A 1 91 ? 7.754 -1.120 27.242 1.00 96.25 91 GLU A CA 1
ATOM 698 C C . GLU A 1 91 ? 6.235 -1.317 27.364 1.00 96.25 91 GLU A C 1
ATOM 700 O O . GLU A 1 91 ? 5.784 -2.147 28.152 1.00 96.25 91 GLU A O 1
ATOM 705 N N . GLN A 1 92 ? 5.419 -0.633 26.554 1.00 95.94 92 GLN A N 1
ATOM 706 C CA . GLN A 1 92 ? 3.976 -0.906 26.505 1.00 95.94 92 GLN A CA 1
ATOM 707 C C . GLN A 1 92 ? 3.689 -2.336 26.040 1.00 95.94 92 GLN A C 1
ATOM 709 O O . GLN A 1 92 ? 2.903 -3.029 26.682 1.00 95.94 92 GLN A O 1
ATOM 714 N N . ILE A 1 93 ? 4.358 -2.794 24.975 1.00 94.75 93 ILE A N 1
ATOM 715 C CA . ILE A 1 93 ? 4.208 -4.159 24.449 1.00 94.75 93 ILE A CA 1
ATOM 716 C C . ILE A 1 93 ? 4.569 -5.195 25.518 1.00 94.75 93 ILE A C 1
ATOM 718 O O . ILE A 1 93 ? 3.827 -6.153 25.710 1.00 94.75 93 ILE A O 1
ATOM 722 N N . ARG A 1 94 ? 5.665 -4.988 26.260 1.00 94.19 94 ARG A N 1
ATOM 723 C CA . ARG A 1 94 ? 6.098 -5.895 27.339 1.00 94.19 94 ARG A CA 1
ATOM 724 C C . ARG A 1 94 ? 5.098 -6.014 28.490 1.00 94.19 94 ARG A C 1
ATOM 726 O O . ARG A 1 94 ? 5.111 -7.020 29.192 1.00 94.19 94 ARG A O 1
ATOM 733 N N . ASN A 1 95 ? 4.256 -5.001 28.683 1.00 95.62 95 ASN A N 1
ATOM 734 C CA . ASN A 1 95 ? 3.235 -4.964 29.728 1.00 95.62 95 ASN A CA 1
ATOM 735 C C . ASN A 1 95 ? 1.855 -5.450 29.250 1.00 95.62 95 ASN A C 1
ATOM 737 O O . ASN A 1 95 ? 0.924 -5.514 30.058 1.00 95.62 95 ASN A O 1
ATOM 741 N N . LEU A 1 96 ? 1.699 -5.797 27.965 1.00 94.00 96 LEU A N 1
ATOM 742 C CA . LEU A 1 96 ? 0.480 -6.435 27.473 1.00 94.00 96 LEU A CA 1
ATOM 743 C C . LEU A 1 96 ? 0.364 -7.828 28.102 1.00 94.00 96 LEU A C 1
ATOM 745 O O . LEU A 1 96 ? 1.245 -8.671 27.947 1.00 94.00 96 LEU A O 1
ATOM 749 N N . LYS A 1 97 ? -0.729 -8.064 28.834 1.00 78.56 97 LYS A N 1
ATOM 750 C CA . LYS A 1 97 ? -1.079 -9.411 29.294 1.00 78.56 97 LYS A CA 1
ATOM 751 C C . LYS A 1 97 ? -1.590 -10.228 28.096 1.00 78.56 97 LYS A C 1
ATOM 753 O O . LYS A 1 97 ? -2.230 -9.629 27.229 1.00 78.56 97 LYS A O 1
ATOM 758 N N . PRO A 1 98 ? -1.290 -11.538 28.038 1.00 71.19 98 PRO A N 1
ATOM 759 C CA . PRO A 1 98 ? -1.814 -12.418 26.997 1.00 71.19 98 PRO A CA 1
ATOM 760 C C . PRO A 1 98 ? -3.345 -12.469 26.989 1.00 71.19 98 PRO A C 1
ATOM 762 O O . PRO A 1 98 ? -3.955 -12.267 28.068 1.00 71.19 98 PRO A O 1
#

Mean predicted aligned error: 6.15 Å

Secondary structure (DSSP, 8-state):
-HHHHHHT---HHHHTTSSS------------GGGSTTHHHHHHHHHHHHHHHHH---SSSSPP--TTTHHHHHHHHHHHH-----HHHHHHHHT---

Solvent-accessible surface area (backbone atoms only — not comparable to full-atom values): 6306 Å² total; per-residue (Å²): 100,76,27,16,64,76,68,71,39,49,47,72,82,54,27,74,70,41,99,62,81,54,72,79,49,78,78,86,87,86,80,66,60,84,78,42,87,70,43,88,49,48,65,57,52,52,52,51,52,53,50,52,38,64,69,44,85,58,102,56,97,65,70,54,76,61,93,66,64,66,49,64,56,51,51,51,51,30,70,75,74,48,75,90,71,57,68,71,57,53,56,51,60,73,68,57,76,133

Nearest PDB structures (foldseek):
  4h8a-assembly1_A  TM=6.464E-01  e=1.368E+00  Escherichia coli

Sequence (98 aa):
ILSAVLSGGLATYQISKQQKESNVSQVFVCIDLAKLPHHSSITQIIRGVLADYHQSKTEGEKGVRYPGEGVLQRRKENSENGIPVLSSVWEQIRNLKP

Foldseek 3Di:
DVFCPVVVWDDPVVLVVDPHNDRDGDDDDDDDLVPDPPSVCVVVVVVVVQVCQQPDDDPDPDGGDDPCRCVVVLVVVCVVPNDDDDPVVVVVVVPDDD